Protein AF-A0A4P9XQC1-F1 (afdb_monomer_lite)

Radius of gyration: 17.75 Å; chains: 1; bounding box: 39×32×49 Å

Organism: NCBI:txid78915

pLDDT: mean 90.8, std 7.48, range [63.12, 98.56]

Secondary structure (DSSP, 8-state):
--SS-TT-EEEEEEES-GGGS-GGGHHHHHHHHHHHEEEEEEEEEEEE--PPTT--HHHHHHHHHHHHHHHHHHT-EEEEEEEEEEE-SGGGHHHHHHHHHHHHHHHHHTHHHHTTTSS-HHHHHHHHHHHHHHHHHTT-EEEEEEEEEE--

Structure (mmCIF, N/CA/C/O backbone):
data_AF-A0A4P9XQC1-F1
#
_entry.id   AF-A0A4P9XQC1-F1
#
loop_
_atom_site.group_PDB
_atom_site.id
_atom_site.type_symbol
_atom_site.label_atom_id
_atom_site.label_alt_id
_atom_site.label_comp_id
_atom_site.label_asym_id
_atom_site.label_entity_id
_atom_site.label_seq_id
_atom_site.pdbx_PDB_ins_code
_atom_site.Cartn_x
_atom_site.Cartn_y
_atom_site.Cartn_z
_atom_site.occupancy
_atom_site.B_iso_or_equiv
_atom_site.auth_seq_id
_atom_site.auth_comp_id
_atom_site.auth_asym_id
_atom_site.auth_atom_id
_atom_site.pdbx_PDB_model_num
ATOM 1 N N . GLU A 1 1 ? -16.410 -8.614 3.818 1.00 83.50 1 GLU A N 1
ATOM 2 C CA . GLU A 1 1 ? -16.066 -8.134 5.170 1.00 83.50 1 GLU A CA 1
ATOM 3 C C . GLU A 1 1 ? -15.212 -9.181 5.880 1.00 83.50 1 GLU A C 1
ATOM 5 O O . GLU A 1 1 ? -15.236 -10.343 5.481 1.00 83.50 1 GLU A O 1
ATOM 10 N N . LEU A 1 2 ? -14.422 -8.766 6.866 1.00 90.19 2 LEU A N 1
ATOM 11 C CA . LEU A 1 2 ? -13.546 -9.577 7.693 1.00 90.19 2 LEU A CA 1
ATOM 12 C C . LEU A 1 2 ? -14.399 -10.351 8.710 1.00 90.19 2 LEU A C 1
ATOM 14 O O . LEU A 1 2 ? -15.223 -9.738 9.397 1.00 90.19 2 LEU A O 1
ATOM 18 N N . PRO A 1 3 ? -14.197 -11.671 8.860 1.00 95.62 3 PRO A N 1
ATOM 19 C CA . PRO A 1 3 ? -15.052 -12.534 9.674 1.00 95.62 3 PRO A CA 1
ATOM 20 C C . PRO A 1 3 ? -14.709 -12.455 11.174 1.00 95.62 3 PRO A C 1
ATOM 22 O O . PRO A 1 3 ? -14.544 -13.473 11.840 1.00 95.62 3 PRO A O 1
ATOM 25 N N . TYR A 1 4 ? -14.573 -11.241 11.710 1.00 97.12 4 TYR A N 1
ATOM 26 C CA . TYR A 1 4 ? -14.225 -10.985 13.109 1.00 97.12 4 TYR A CA 1
ATOM 27 C C . TYR A 1 4 ? -15.249 -10.070 13.774 1.00 97.12 4 TYR A C 1
ATOM 29 O O . TYR A 1 4 ? -15.888 -9.253 13.106 1.00 97.12 4 TYR A O 1
ATOM 37 N N . LEU A 1 5 ? -15.389 -10.186 15.094 1.00 97.12 5 LEU A N 1
ATOM 38 C CA . LEU A 1 5 ? -16.268 -9.325 15.882 1.00 97.12 5 LEU A CA 1
ATOM 39 C C . LEU A 1 5 ? -15.703 -7.901 15.979 1.00 97.12 5 LEU A C 1
ATOM 41 O O . LEU A 1 5 ? -14.514 -7.649 15.767 1.00 97.12 5 LEU A O 1
ATOM 45 N N . ASN A 1 6 ? -16.566 -6.956 16.336 1.00 98.12 6 ASN A N 1
ATOM 46 C CA . ASN A 1 6 ? -16.156 -5.575 16.565 1.00 98.12 6 ASN A CA 1
ATOM 47 C C . ASN A 1 6 ? -15.190 -5.505 17.754 1.00 98.12 6 ASN A C 1
ATOM 49 O O . ASN A 1 6 ? -15.406 -6.179 18.758 1.00 98.12 6 ASN A O 1
ATOM 53 N N . GLY A 1 7 ? -14.150 -4.678 17.659 1.00 98.00 7 GLY A N 1
ATOM 54 C CA . GLY A 1 7 ? -13.233 -4.464 18.782 1.00 98.00 7 GLY A CA 1
ATOM 55 C C . GLY A 1 7 ? -12.392 -5.673 19.200 1.00 98.00 7 GLY A C 1
ATOM 56 O O . GLY A 1 7 ? -11.956 -5.726 20.344 1.00 98.00 7 GLY A O 1
ATOM 57 N N . SER A 1 8 ? -12.182 -6.641 18.305 1.00 98.25 8 SER A N 1
ATOM 58 C CA . SER A 1 8 ? -11.444 -7.877 18.603 1.00 98.25 8 SER A CA 1
ATOM 59 C C . SER A 1 8 ? -9.924 -7.720 18.576 1.00 98.25 8 SER A C 1
ATOM 61 O O . SER A 1 8 ? -9.226 -8.595 19.080 1.00 98.25 8 SER A O 1
ATOM 63 N N . PHE A 1 9 ? -9.403 -6.651 17.967 1.00 98.56 9 PHE A N 1
ATOM 64 C CA . PHE A 1 9 ? -7.964 -6.467 17.782 1.00 98.56 9 PHE A CA 1
ATOM 65 C C . PHE A 1 9 ? -7.463 -5.153 18.366 1.00 98.56 9 PHE A C 1
ATOM 67 O O . PHE A 1 9 ? -8.084 -4.100 18.217 1.00 98.56 9 PHE A O 1
ATOM 74 N N . ASP A 1 10 ? -6.276 -5.221 18.957 1.00 98.50 10 ASP A N 1
ATOM 75 C CA . ASP A 1 10 ? -5.530 -4.057 19.437 1.00 98.50 10 ASP A CA 1
ATOM 76 C C . ASP A 1 10 ? -4.705 -3.416 18.316 1.00 98.50 10 ASP A C 1
ATOM 78 O O . ASP A 1 10 ? -4.441 -2.215 18.338 1.00 98.50 10 ASP A O 1
ATOM 82 N N . PHE A 1 11 ? -4.323 -4.222 17.324 1.00 98.50 11 PHE A N 1
ATOM 83 C CA . PHE A 1 11 ? -3.515 -3.824 16.183 1.00 98.50 11 PHE A CA 1
ATOM 84 C C . PHE A 1 11 ? -3.924 -4.603 14.931 1.00 98.50 11 PHE A C 1
ATOM 86 O O . PHE A 1 11 ? -4.130 -5.817 14.992 1.00 98.50 11 PHE A O 1
ATOM 93 N N . VAL A 1 12 ? -4.014 -3.914 13.794 1.00 98.31 12 VAL A N 1
ATOM 94 C CA . VAL A 1 12 ? -4.211 -4.526 12.475 1.00 98.31 12 VAL A CA 1
ATOM 95 C C . VAL A 1 12 ? -3.136 -4.014 11.527 1.00 98.31 12 VAL A C 1
ATOM 97 O O . VAL A 1 12 ? -3.045 -2.816 11.276 1.00 98.31 12 VAL A O 1
ATOM 100 N N . HIS A 1 13 ? -2.370 -4.944 10.960 1.00 97.81 13 HIS A N 1
ATOM 101 C CA . HIS A 1 13 ? -1.403 -4.675 9.903 1.00 97.81 13 HIS A CA 1
ATOM 102 C C . HIS A 1 13 ? -1.937 -5.195 8.565 1.00 97.81 13 HIS A C 1
ATOM 104 O O . HIS A 1 13 ? -2.221 -6.389 8.427 1.00 97.81 13 HIS A O 1
ATOM 110 N N . GLN A 1 14 ? -2.059 -4.315 7.574 1.00 95.12 14 GLN A N 1
ATOM 111 C CA . GLN A 1 14 ? -2.373 -4.678 6.193 1.00 95.12 14 GLN A CA 1
ATOM 112 C C . GLN A 1 14 ? -1.200 -4.307 5.290 1.00 95.12 14 GLN A C 1
ATOM 114 O O . GLN A 1 14 ? -0.728 -3.176 5.318 1.00 95.12 14 GLN A O 1
ATOM 119 N N . ARG A 1 15 ? -0.761 -5.235 4.437 1.00 93.94 15 ARG A N 1
ATOM 120 C CA . ARG A 1 15 ? 0.404 -5.011 3.579 1.00 93.94 15 ARG A CA 1
ATOM 121 C C . ARG A 1 15 ? 0.221 -5.553 2.170 1.00 93.94 15 ARG A C 1
ATOM 123 O O . ARG A 1 15 ? -0.117 -6.725 2.013 1.00 93.94 15 ARG A O 1
ATOM 130 N N . MET A 1 16 ? 0.534 -4.714 1.182 1.00 90.38 16 MET A N 1
ATOM 131 C CA . MET A 1 16 ? 0.661 -5.047 -0.243 1.00 90.38 16 MET A CA 1
ATOM 132 C C . MET A 1 16 ? -0.538 -5.826 -0.796 1.00 90.38 16 MET A C 1
ATOM 134 O O . MET A 1 16 ? -0.376 -6.872 -1.434 1.00 90.38 16 MET A O 1
ATOM 138 N N . ILE A 1 17 ? -1.754 -5.354 -0.510 1.00 88.81 17 ILE A N 1
ATOM 139 C CA . ILE A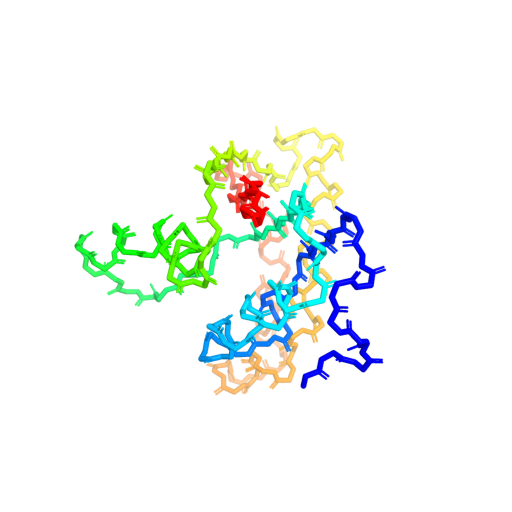 1 17 ? -2.983 -6.001 -0.993 1.00 88.81 17 ILE A CA 1
ATOM 140 C C . ILE A 1 17 ? -3.602 -5.254 -2.176 1.00 88.81 17 ILE A C 1
ATOM 142 O O . ILE A 1 17 ? -4.487 -5.808 -2.827 1.00 88.81 17 ILE A O 1
ATOM 146 N N . GLY A 1 18 ? -3.133 -4.042 -2.486 1.00 84.19 18 GLY A N 1
ATOM 147 C CA . GLY A 1 18 ? -3.660 -3.193 -3.555 1.00 84.19 18 GLY A CA 1
ATOM 148 C C . GLY A 1 18 ? -3.786 -3.883 -4.903 1.00 84.19 18 GLY A C 1
ATOM 149 O O . GLY A 1 18 ? -4.824 -3.797 -5.546 1.00 84.19 18 GLY A O 1
ATOM 150 N N . HIS A 1 19 ? -2.787 -4.681 -5.267 1.00 79.31 19 HIS A N 1
ATOM 151 C CA . HIS A 1 19 ? -2.763 -5.447 -6.520 1.00 79.31 19 HIS A CA 1
ATOM 152 C C . HIS A 1 19 ? -3.789 -6.586 -6.585 1.00 79.31 19 HIS A C 1
ATOM 154 O O . HIS A 1 19 ? -3.998 -7.183 -7.638 1.00 79.31 19 HIS A O 1
ATOM 160 N N . ARG A 1 20 ? -4.417 -6.931 -5.456 1.00 81.81 20 ARG A N 1
ATOM 161 C CA . ARG A 1 20 ? -5.373 -8.043 -5.328 1.00 81.81 20 ARG A CA 1
ATOM 162 C C . ARG A 1 20 ? -6.811 -7.590 -5.134 1.00 81.81 20 ARG A C 1
ATOM 164 O O . ARG A 1 20 ? -7.704 -8.436 -5.150 1.00 81.81 20 ARG A O 1
ATOM 171 N N . ILE A 1 21 ? -7.048 -6.299 -4.903 1.00 85.56 21 ILE A N 1
ATOM 172 C CA . ILE A 1 21 ? -8.388 -5.774 -4.650 1.00 85.56 21 ILE A CA 1
ATOM 173 C C . ILE A 1 21 ? -8.651 -4.512 -5.481 1.00 85.56 21 ILE A C 1
ATOM 175 O O . ILE A 1 21 ? -7.769 -3.668 -5.601 1.00 85.56 21 ILE A O 1
ATOM 179 N N . PRO A 1 22 ? -9.864 -4.328 -6.031 1.00 85.06 22 PRO A N 1
ATOM 180 C CA . PRO A 1 22 ? -10.186 -3.121 -6.788 1.00 85.06 22 PRO A CA 1
ATOM 181 C C . PRO A 1 22 ? -10.087 -1.841 -5.949 1.00 85.06 22 PRO A C 1
ATOM 183 O O . PRO A 1 22 ? -10.446 -1.833 -4.770 1.00 85.06 22 PRO A O 1
ATOM 186 N N . LEU A 1 23 ? -9.734 -0.716 -6.582 1.00 83.12 23 LEU A N 1
ATOM 187 C CA . LEU A 1 23 ? -9.692 0.594 -5.918 1.00 83.12 23 LEU A CA 1
ATOM 188 C C . LEU A 1 23 ? -11.009 0.924 -5.184 1.00 83.12 23 LEU A C 1
ATOM 190 O O . LEU A 1 23 ? -11.014 1.392 -4.047 1.00 83.12 23 LEU A O 1
ATOM 194 N N . ALA A 1 24 ? -12.140 0.578 -5.805 1.00 87.69 24 ALA A N 1
ATOM 195 C CA . ALA A 1 24 ? -13.482 0.836 -5.289 1.00 87.69 24 ALA A CA 1
ATOM 196 C C . ALA A 1 24 ? -13.802 0.143 -3.948 1.00 87.69 24 ALA A C 1
ATOM 198 O O . ALA A 1 24 ? -14.715 0.582 -3.249 1.00 87.69 24 ALA A O 1
ATOM 199 N N . VAL A 1 25 ? -13.080 -0.920 -3.560 1.00 91.12 25 VAL A N 1
ATOM 200 C CA . VAL A 1 25 ? -13.357 -1.629 -2.295 1.00 91.12 25 VAL A CA 1
ATOM 201 C C . VAL A 1 25 ? -12.575 -1.076 -1.102 1.00 91.12 25 VAL A C 1
ATOM 203 O O . VAL A 1 25 ? -12.884 -1.429 0.038 1.00 91.12 25 VAL A O 1
ATOM 206 N N . TRP A 1 26 ? -11.598 -0.191 -1.324 1.00 91.31 26 TRP A N 1
ATOM 207 C CA . TRP A 1 26 ? -10.773 0.381 -0.256 1.00 91.31 26 TRP A CA 1
ATOM 208 C C . TRP A 1 26 ? -11.564 1.129 0.828 1.00 91.31 26 TRP A C 1
ATOM 210 O O . TRP A 1 26 ? -11.303 0.868 2.004 1.00 91.31 26 TRP A O 1
ATOM 220 N N . PRO A 1 27 ? -12.577 1.966 0.517 1.00 93.31 27 PRO A N 1
ATOM 221 C CA . PRO A 1 27 ? -13.391 2.601 1.557 1.00 93.31 27 PRO A CA 1
ATOM 222 C C . PRO A 1 27 ? -14.077 1.579 2.476 1.00 93.31 27 PRO A C 1
ATOM 224 O O . PRO A 1 27 ? -14.116 1.748 3.694 1.00 93.31 27 PRO A O 1
ATOM 227 N N . GLY A 1 28 ? -14.595 0.489 1.897 1.00 94.88 28 GLY A N 1
ATOM 228 C CA . GLY A 1 28 ? -15.182 -0.616 2.654 1.00 94.88 28 GLY A CA 1
ATOM 229 C C . GLY A 1 28 ? -14.140 -1.353 3.493 1.00 94.88 28 GLY A C 1
ATOM 230 O O . GLY A 1 28 ? -14.375 -1.600 4.672 1.00 94.88 28 GLY A O 1
ATOM 231 N N . ARG A 1 29 ? -12.964 -1.633 2.918 1.00 94.06 29 ARG A N 1
ATOM 232 C CA . ARG A 1 29 ? -11.844 -2.291 3.605 1.00 94.06 29 ARG A CA 1
ATOM 233 C C . ARG A 1 29 ? -11.389 -1.514 4.839 1.00 94.06 29 ARG A C 1
ATOM 235 O O . ARG A 1 29 ? -11.262 -2.106 5.906 1.00 94.06 29 ARG A O 1
ATOM 242 N N . VAL A 1 30 ? -11.165 -0.207 4.708 1.00 95.94 30 VAL A N 1
ATOM 243 C CA . VAL A 1 30 ? -10.699 0.635 5.821 1.00 95.94 30 VAL A CA 1
ATOM 244 C C . VAL A 1 30 ? -11.759 0.714 6.925 1.00 95.94 30 VAL A C 1
ATOM 246 O O . VAL A 1 30 ? -11.424 0.586 8.102 1.00 95.94 30 VAL A O 1
ATOM 249 N N . ARG A 1 31 ? -13.047 0.830 6.566 1.00 97.31 31 ARG A N 1
ATOM 250 C CA . ARG A 1 31 ? -14.160 0.803 7.534 1.00 97.31 31 ARG A CA 1
ATOM 251 C C . ARG A 1 31 ? -14.241 -0.520 8.293 1.00 97.31 31 ARG A C 1
ATOM 253 O O . ARG A 1 31 ? -14.510 -0.542 9.490 1.00 97.31 31 ARG A O 1
ATOM 260 N N . ASP A 1 32 ? -14.009 -1.621 7.601 1.00 97.19 32 ASP A N 1
ATOM 261 C CA . ASP A 1 32 ? -14.046 -2.956 8.182 1.00 97.19 32 ASP A CA 1
ATOM 262 C C . ASP A 1 32 ? -12.861 -3.198 9.134 1.00 97.19 32 ASP A C 1
ATOM 264 O O . ASP A 1 32 ? -13.042 -3.748 10.219 1.00 97.19 32 ASP A O 1
ATOM 268 N N . ILE A 1 33 ? -11.671 -2.676 8.806 1.00 97.81 33 ILE A N 1
ATOM 269 C CA . ILE A 1 33 ? -10.526 -2.646 9.734 1.00 97.81 33 ILE A CA 1
ATOM 270 C C . ILE A 1 33 ? -10.840 -1.780 10.964 1.00 97.81 33 ILE A C 1
ATOM 272 O O . ILE A 1 33 ? -10.625 -2.210 12.099 1.00 97.81 33 ILE A O 1
ATOM 276 N N . TYR A 1 34 ? -11.410 -0.587 10.766 1.00 98.44 34 TYR A N 1
ATOM 277 C CA . TYR A 1 34 ? -11.842 0.280 11.867 1.00 98.44 34 TYR A CA 1
ATOM 278 C C . TYR A 1 34 ? -12.838 -0.426 12.798 1.00 98.44 34 TYR A C 1
ATOM 280 O O . TYR A 1 34 ? -12.768 -0.302 14.022 1.00 98.44 34 TYR A O 1
ATOM 288 N N . ARG A 1 35 ? -13.774 -1.194 12.235 1.00 98.25 35 ARG A N 1
ATOM 289 C CA . ARG A 1 35 ? -14.775 -1.953 12.992 1.00 98.25 35 ARG A CA 1
ATOM 290 C C . ARG A 1 35 ? -14.133 -3.007 13.899 1.00 98.25 35 ARG A C 1
ATOM 292 O O . ARG A 1 35 ? -14.509 -3.096 15.070 1.00 98.25 35 ARG A O 1
ATOM 299 N N . VAL A 1 36 ? -13.184 -3.787 13.382 1.00 98.44 36 VAL A N 1
ATOM 300 C CA . VAL A 1 36 ? -12.562 -4.891 14.136 1.00 98.44 36 VAL A CA 1
ATOM 301 C C . VAL A 1 36 ? -11.513 -4.419 15.148 1.00 98.44 36 VAL A C 1
ATOM 303 O O . VAL A 1 36 ? -11.227 -5.151 16.091 1.00 98.44 36 VAL A O 1
ATOM 306 N N . LEU A 1 37 ? -10.983 -3.200 15.013 1.00 98.50 37 LEU A N 1
ATOM 307 C CA . LEU A 1 37 ? -10.117 -2.590 16.026 1.00 98.50 37 LEU A CA 1
ATOM 308 C C . LEU A 1 37 ? -10.903 -2.168 17.271 1.00 98.50 37 LEU A C 1
ATOM 310 O O . LEU A 1 37 ? -12.022 -1.655 17.168 1.00 98.50 37 LEU A O 1
ATOM 314 N N . ARG A 1 38 ? -10.330 -2.350 18.464 1.00 98.31 38 ARG A N 1
ATOM 315 C CA . ARG A 1 38 ? -10.883 -1.788 19.709 1.00 98.31 38 ARG A CA 1
ATOM 316 C C . ARG A 1 38 ? -10.673 -0.272 19.783 1.00 98.31 38 ARG A C 1
ATOM 318 O O . ARG A 1 38 ? -9.888 0.290 19.023 1.00 98.31 38 ARG A O 1
ATOM 325 N N . HIS A 1 39 ? -11.347 0.388 20.723 1.00 97.88 39 HIS A N 1
ATOM 326 C CA . HIS A 1 39 ? -11.012 1.769 21.089 1.00 97.88 39 HIS A CA 1
ATOM 327 C C . HIS A 1 39 ? -9.544 1.868 21.523 1.00 97.88 39 HIS A C 1
ATOM 329 O O . HIS A 1 39 ? -9.045 1.006 22.252 1.00 97.88 39 HIS A O 1
ATOM 335 N N . GLY A 1 40 ? -8.837 2.879 21.023 1.00 98.06 40 GLY A N 1
ATOM 336 C CA . GLY A 1 40 ? -7.391 3.025 21.188 1.00 98.06 40 GLY A CA 1
ATOM 337 C C . GLY A 1 40 ? -6.540 2.062 20.349 1.00 98.06 40 GLY A C 1
ATOM 338 O O . GLY A 1 40 ? -5.317 2.096 20.469 1.00 98.06 40 GLY A O 1
ATOM 339 N N . GLY A 1 41 ? -7.147 1.203 19.522 1.00 98.38 41 GLY A N 1
ATOM 340 C CA . GLY A 1 41 ? -6.433 0.276 18.645 1.00 98.38 41 GLY A CA 1
ATOM 341 C C . GLY A 1 41 ? -5.716 0.979 17.490 1.00 98.38 41 GLY A C 1
ATOM 342 O O . GLY A 1 41 ? -6.103 2.074 17.072 1.00 98.38 41 GLY A O 1
ATOM 343 N N . LEU A 1 42 ? -4.675 0.338 16.963 1.00 98.50 42 LEU A N 1
ATOM 344 C CA . LEU A 1 42 ? -3.806 0.892 15.925 1.00 98.50 42 LEU A CA 1
ATOM 345 C C . LEU A 1 42 ? -3.984 0.169 14.588 1.00 98.50 42 LEU A C 1
ATOM 347 O O . LEU A 1 42 ? -4.142 -1.050 14.537 1.00 98.50 42 LEU A O 1
ATOM 351 N N . ILE A 1 43 ? -3.912 0.923 13.499 1.00 98.38 43 ILE A N 1
ATOM 352 C CA . ILE A 1 43 ? -3.775 0.376 12.151 1.00 98.38 43 ILE A CA 1
ATOM 353 C C . ILE A 1 43 ? -2.393 0.722 11.612 1.00 98.38 43 ILE A C 1
ATOM 355 O O . ILE A 1 43 ? -1.931 1.847 11.792 1.00 98.38 43 ILE A O 1
ATOM 359 N N . GLU A 1 44 ? -1.774 -0.227 10.917 1.00 97.88 44 GLU A N 1
ATOM 360 C CA . GLU A 1 44 ? -0.676 0.038 9.995 1.00 97.88 44 GLU A CA 1
ATOM 361 C C . GLU A 1 44 ? -1.042 -0.481 8.599 1.00 97.88 44 GLU A C 1
ATOM 363 O O . GLU A 1 44 ? -1.482 -1.625 8.443 1.00 97.88 44 GLU A O 1
ATOM 368 N N . VAL A 1 45 ? -0.879 0.362 7.579 1.00 95.88 45 VAL A N 1
ATOM 369 C CA . VAL A 1 45 ? -1.078 -0.007 6.172 1.00 95.88 45 VAL A CA 1
ATOM 370 C C . VAL A 1 45 ? 0.206 0.258 5.407 1.00 95.88 45 VAL A C 1
ATOM 372 O O . VAL A 1 45 ? 0.703 1.378 5.414 1.00 95.88 45 VAL A O 1
ATOM 375 N N . VAL A 1 46 ? 0.727 -0.756 4.724 1.00 95.06 46 VAL A N 1
ATOM 376 C CA . VAL A 1 46 ? 1.901 -0.626 3.856 1.00 95.06 46 VAL A CA 1
ATOM 377 C C . VAL A 1 46 ? 1.499 -0.958 2.432 1.00 95.06 46 VAL A C 1
ATOM 379 O O . VAL A 1 46 ? 1.122 -2.096 2.149 1.00 95.06 46 VAL A O 1
ATOM 382 N N . GLU A 1 47 ? 1.583 0.011 1.532 1.00 91.50 47 GLU A N 1
ATOM 383 C CA . GLU A 1 47 ? 1.103 -0.154 0.162 1.00 91.50 47 GLU A CA 1
ATOM 384 C C . GLU A 1 47 ? 2.033 0.530 -0.838 1.00 91.50 47 GLU A C 1
ATOM 386 O O . GLU A 1 47 ? 2.681 1.531 -0.524 1.00 91.50 47 GLU A O 1
ATOM 391 N N . GLN A 1 48 ? 2.120 -0.037 -2.040 1.00 86.31 48 GLN A N 1
ATOM 392 C CA . GLN A 1 48 ? 2.723 0.664 -3.173 1.00 86.31 48 GLN A CA 1
ATOM 393 C C . GLN A 1 48 ? 1.790 1.779 -3.628 1.00 86.31 48 GLN A C 1
ATOM 395 O O . GLN A 1 48 ? 0.594 1.760 -3.342 1.00 86.31 48 GLN A O 1
ATOM 400 N N . GLU A 1 49 ? 2.322 2.758 -4.342 1.00 74.38 49 GLU A N 1
ATOM 401 C CA . GLU A 1 49 ? 1.478 3.806 -4.893 1.00 74.38 49 GLU A CA 1
ATOM 402 C C . GLU A 1 49 ? 0.458 3.213 -5.891 1.00 74.38 49 GLU A C 1
ATOM 404 O O . GLU A 1 49 ? 0.819 2.641 -6.920 1.00 74.38 49 GLU A O 1
ATOM 409 N N . ILE A 1 50 ? -0.838 3.295 -5.563 1.00 63.12 50 ILE A N 1
ATOM 410 C CA . ILE A 1 50 ? -1.938 2.837 -6.425 1.00 63.12 50 ILE A CA 1
ATOM 411 C C . ILE A 1 50 ? -2.505 4.073 -7.119 1.00 63.12 50 ILE A C 1
ATOM 413 O O . ILE A 1 50 ? -3.343 4.781 -6.560 1.00 63.12 50 ILE A O 1
ATOM 417 N N . MET A 1 51 ? -2.019 4.349 -8.327 1.00 66.81 51 MET A N 1
ATOM 418 C CA . MET A 1 51 ? -2.326 5.586 -9.046 1.00 66.81 51 MET A CA 1
ATOM 419 C C . MET A 1 51 ? -3.358 5.380 -10.149 1.00 66.81 51 MET A C 1
ATOM 421 O O . MET A 1 51 ? -3.318 4.403 -10.897 1.00 66.81 51 MET A O 1
ATOM 425 N N . LEU A 1 52 ? -4.229 6.373 -10.324 1.00 65.31 52 LEU A N 1
ATOM 426 C CA . LEU A 1 52 ? -4.900 6.581 -11.605 1.00 65.31 52 LEU A CA 1
ATOM 427 C C . LEU A 1 52 ? -3.851 6.986 -12.656 1.00 65.31 52 LEU A C 1
ATOM 429 O O . LEU A 1 52 ? -3.132 7.967 -12.458 1.00 65.31 52 LEU A O 1
ATOM 433 N N . GLY A 1 53 ? -3.767 6.244 -13.763 1.00 64.62 53 GLY A N 1
ATOM 434 C CA . GLY A 1 53 ? -2.897 6.579 -14.897 1.00 64.62 53 GLY A CA 1
ATOM 435 C C . GLY A 1 53 ? -3.372 7.829 -15.648 1.00 64.62 53 GLY A C 1
ATOM 436 O O . GLY A 1 53 ? -4.562 8.142 -15.645 1.00 64.62 53 GLY A O 1
ATOM 437 N N . ASN A 1 54 ? -2.448 8.546 -16.302 1.00 66.19 54 ASN A N 1
ATOM 438 C CA . ASN A 1 54 ? -2.715 9.797 -17.038 1.00 66.19 54 ASN A CA 1
ATOM 439 C C . ASN A 1 54 ? -3.404 10.894 -16.196 1.00 66.19 54 ASN A C 1
ATOM 441 O O . ASN A 1 54 ? -4.199 11.688 -16.701 1.00 66.19 54 ASN A O 1
ATOM 445 N N . ALA A 1 55 ? -3.113 10.930 -14.894 1.00 74.56 55 ALA A N 1
ATOM 446 C CA . ALA A 1 55 ? -3.657 11.909 -13.966 1.00 74.56 55 ALA A CA 1
ATOM 447 C C . ALA A 1 55 ? -3.130 13.328 -14.258 1.00 74.56 55 ALA A C 1
ATOM 449 O O . ALA A 1 55 ? -1.927 13.559 -14.357 1.00 74.56 55 ALA A O 1
ATOM 450 N N . GLY A 1 56 ? -4.041 14.304 -14.356 1.00 81.75 56 GLY A N 1
ATOM 451 C CA . GLY A 1 56 ? -3.673 15.721 -14.310 1.00 81.75 56 GLY A CA 1
ATOM 452 C C . GLY A 1 56 ? -3.194 16.129 -12.906 1.00 81.75 56 GLY A C 1
ATOM 453 O O . GLY A 1 56 ? -3.447 15.400 -11.947 1.00 81.75 56 GLY A O 1
ATOM 454 N N . PRO A 1 57 ? -2.583 17.315 -12.731 1.00 84.38 57 PRO A N 1
ATOM 455 C CA . PRO A 1 57 ? -1.905 17.701 -11.485 1.00 84.38 57 PRO A CA 1
ATOM 456 C C . PRO A 1 57 ? -2.745 17.532 -10.208 1.00 84.38 57 PRO A C 1
ATOM 458 O O . PRO A 1 57 ? -2.257 17.029 -9.203 1.00 84.38 57 PRO A O 1
ATOM 461 N N . ARG A 1 58 ? -4.038 17.880 -10.266 1.00 82.56 58 ARG A N 1
ATOM 462 C CA . ARG A 1 58 ? -4.973 17.728 -9.135 1.00 82.56 58 ARG A CA 1
ATOM 463 C C . ARG A 1 58 ? -5.310 16.269 -8.826 1.00 82.56 58 ARG A C 1
ATOM 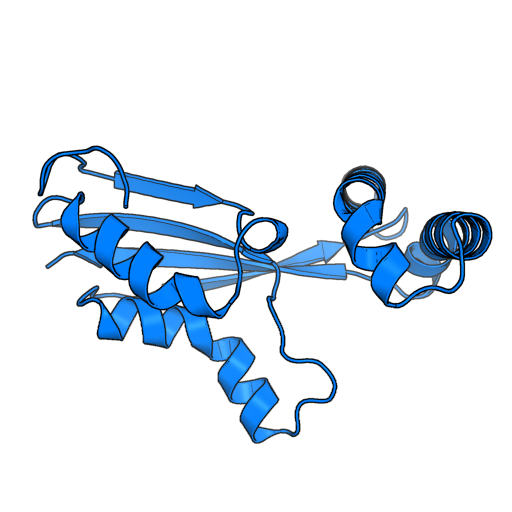465 O O . ARG A 1 58 ? -5.525 15.918 -7.673 1.00 82.56 58 ARG A O 1
ATOM 472 N N . THR A 1 59 ? -5.380 15.425 -9.850 1.00 79.50 59 THR A N 1
ATOM 473 C CA . THR A 1 59 ? -5.632 13.990 -9.682 1.00 79.50 59 THR A CA 1
ATOM 474 C C . THR A 1 59 ? -4.388 13.292 -9.136 1.00 79.50 59 THR A C 1
ATOM 476 O O . THR A 1 59 ? -4.513 12.400 -8.308 1.00 79.50 59 THR A O 1
ATOM 479 N N . THR A 1 60 ? -3.191 13.734 -9.529 1.00 78.50 60 THR A N 1
ATOM 480 C CA . THR A 1 60 ? -1.928 13.251 -8.953 1.00 78.50 60 THR A CA 1
ATOM 481 C C . THR A 1 60 ? -1.838 13.584 -7.467 1.00 78.50 60 THR A C 1
ATOM 483 O O . THR A 1 60 ? -1.553 12.702 -6.662 1.00 78.50 60 THR A O 1
ATOM 486 N N . GLU A 1 61 ? -2.165 14.823 -7.093 1.00 79.12 61 GLU A N 1
ATOM 487 C CA . GLU A 1 61 ? -2.258 15.238 -5.689 1.00 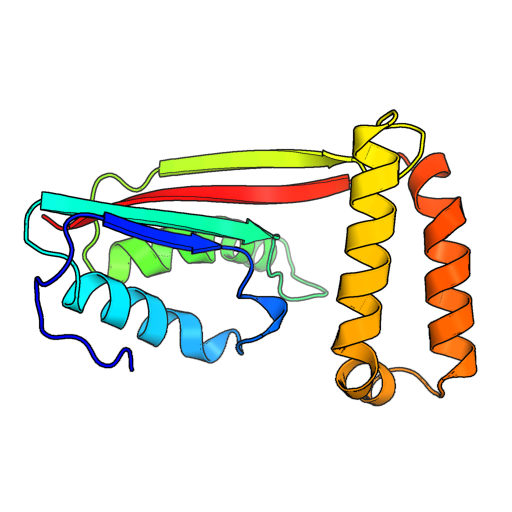79.12 61 GLU A CA 1
ATOM 488 C C . GLU A 1 61 ? -3.295 14.394 -4.926 1.00 79.12 61 GLU A C 1
ATOM 490 O O . GLU A 1 61 ? -3.026 13.904 -3.830 1.00 79.12 61 GLU A O 1
ATOM 495 N N . LEU A 1 62 ? -4.462 14.137 -5.529 1.00 76.62 62 LEU A N 1
ATOM 496 C CA . LEU A 1 62 ? -5.470 13.264 -4.929 1.00 76.62 62 LEU A CA 1
ATOM 497 C C . LEU A 1 62 ? -4.943 11.845 -4.703 1.00 76.62 62 LEU A C 1
ATOM 499 O O . LEU A 1 62 ? -5.148 11.299 -3.619 1.00 76.62 62 LEU A O 1
ATOM 503 N N . ASN A 1 63 ? -4.277 11.245 -5.692 1.00 77.12 63 ASN A N 1
ATOM 504 C CA . ASN A 1 63 ? -3.783 9.883 -5.550 1.00 77.12 63 ASN A CA 1
ATOM 505 C C . ASN A 1 63 ? -2.774 9.775 -4.392 1.00 77.12 63 ASN A C 1
ATOM 507 O O . ASN A 1 63 ? -2.863 8.847 -3.588 1.00 77.12 63 ASN A O 1
ATOM 511 N N . GLN A 1 64 ? -1.890 10.769 -4.251 1.00 75.75 64 GLN A N 1
ATOM 512 C CA . GLN A 1 64 ? -0.916 10.822 -3.161 1.00 75.75 64 GLN A CA 1
ATOM 513 C C . GLN A 1 64 ? -1.589 10.867 -1.789 1.00 75.75 64 GLN A C 1
ATOM 515 O O . GLN A 1 64 ? -1.019 10.367 -0.827 1.00 75.75 64 GLN A O 1
ATOM 520 N N . HIS A 1 65 ? -2.785 11.447 -1.674 1.00 81.31 65 HIS A N 1
ATOM 521 C CA . HIS A 1 65 ? -3.495 11.639 -0.405 1.00 81.31 65 HIS A CA 1
ATOM 522 C C . HIS A 1 65 ? -4.707 10.722 -0.212 1.00 81.31 65 HIS A C 1
ATOM 524 O O . HIS A 1 65 ? -5.458 10.872 0.756 1.00 81.31 65 HIS A O 1
ATOM 530 N N . MET A 1 66 ? -4.927 9.768 -1.117 1.00 86.06 66 MET A N 1
ATOM 531 C CA . MET A 1 66 ? -6.149 8.968 -1.124 1.00 86.06 66 MET A CA 1
ATOM 532 C C . MET A 1 66 ? -6.312 8.154 0.167 1.00 86.06 66 MET A C 1
ATOM 534 O O . MET A 1 66 ? -7.368 8.207 0.797 1.00 86.06 66 MET A O 1
ATOM 538 N N . LEU A 1 67 ? -5.283 7.410 0.589 1.00 88.75 67 LEU A N 1
ATOM 539 C CA . LEU A 1 67 ? -5.369 6.598 1.809 1.00 88.75 67 LEU A CA 1
ATOM 540 C C . LEU A 1 67 ? -5.461 7.453 3.076 1.00 88.75 67 LEU A C 1
ATOM 542 O O . LEU A 1 67 ? -6.204 7.082 3.984 1.00 88.75 67 LEU A O 1
ATOM 546 N N . ASP A 1 68 ? -4.807 8.617 3.114 1.00 91.00 68 ASP A N 1
ATOM 547 C CA . ASP A 1 68 ? -4.940 9.573 4.220 1.00 91.00 68 ASP A CA 1
ATOM 548 C C . ASP A 1 68 ? -6.409 9.987 4.415 1.00 91.00 68 ASP A C 1
ATOM 550 O O . ASP A 1 68 ? -6.946 9.982 5.531 1.00 91.00 68 ASP A O 1
ATOM 554 N N . GLN A 1 69 ? -7.091 10.285 3.304 1.00 90.31 69 GLN A N 1
ATOM 555 C CA . GLN A 1 69 ? -8.508 10.635 3.307 1.00 90.31 69 GLN A CA 1
ATOM 556 C C . GLN A 1 69 ? -9.389 9.448 3.696 1.00 90.31 69 GLN A C 1
ATOM 558 O O . GLN A 1 69 ? -10.294 9.614 4.512 1.00 90.31 69 GLN A O 1
ATOM 563 N N . LEU A 1 70 ? -9.132 8.246 3.170 1.00 93.62 70 LEU A N 1
ATOM 564 C CA . LEU A 1 70 ? -9.927 7.060 3.505 1.00 93.62 70 LEU A CA 1
ATOM 565 C C . LEU A 1 70 ? -9.817 6.678 4.986 1.00 93.62 70 LEU A C 1
ATOM 567 O O . LEU A 1 70 ? -10.832 6.341 5.599 1.00 93.62 70 LEU A O 1
ATOM 571 N N . LEU A 1 71 ? -8.619 6.765 5.572 1.00 95.88 71 LEU A N 1
ATOM 572 C CA . LEU A 1 71 ? -8.404 6.553 7.006 1.00 95.88 71 LEU A CA 1
ATOM 573 C C . LEU A 1 71 ? -9.188 7.581 7.829 1.00 95.88 71 LEU A C 1
ATOM 575 O O . LEU A 1 71 ? -9.938 7.210 8.736 1.00 95.88 71 LEU A O 1
ATOM 579 N N . SER A 1 72 ? -9.091 8.858 7.460 1.00 96.12 72 SER A N 1
ATOM 580 C CA . SER A 1 72 ? -9.796 9.945 8.146 1.00 96.12 72 SER A CA 1
ATOM 581 C C . SER A 1 72 ? -11.321 9.796 8.058 1.00 96.12 72 SER A C 1
ATOM 583 O O . SER A 1 72 ? -12.018 9.907 9.067 1.00 96.12 72 SER A O 1
ATOM 585 N N . LEU A 1 73 ? -11.851 9.482 6.871 1.00 95.88 73 LEU A N 1
ATOM 586 C CA . LEU A 1 73 ? -13.283 9.270 6.632 1.00 95.88 73 LEU A CA 1
ATOM 587 C C . LEU A 1 73 ? -13.835 8.046 7.373 1.00 95.88 73 LEU A C 1
ATOM 589 O O . LEU A 1 73 ? -15.009 8.031 7.739 1.00 95.88 73 LEU A O 1
ATOM 593 N N . ALA A 1 74 ? -13.009 7.024 7.608 1.00 96.94 74 ALA A N 1
ATOM 594 C CA . ALA A 1 74 ? -13.390 5.870 8.418 1.00 96.94 74 ALA A CA 1
ATOM 595 C C . ALA A 1 74 ? -13.417 6.167 9.930 1.00 96.94 74 ALA A C 1
ATOM 597 O O . ALA A 1 74 ? -13.952 5.360 10.688 1.00 96.94 74 ALA A O 1
ATOM 598 N N . GLY A 1 75 ? -12.883 7.315 10.362 1.00 97.88 75 GLY A N 1
ATOM 599 C CA . GLY A 1 75 ? -12.883 7.764 11.755 1.00 97.88 75 GLY A CA 1
ATOM 600 C C . GLY A 1 75 ? -11.545 7.612 12.478 1.00 97.88 75 GLY A C 1
ATOM 601 O O . GLY A 1 75 ? -11.480 7.903 13.675 1.00 97.88 75 GLY A O 1
ATOM 602 N N . PHE A 1 76 ? -10.481 7.181 11.792 1.00 98.38 76 PHE A N 1
ATOM 603 C CA . PHE A 1 76 ? -9.145 7.155 12.385 1.00 98.38 76 PHE A CA 1
ATOM 604 C C . PHE A 1 76 ? -8.641 8.575 12.683 1.00 98.38 76 PHE A C 1
ATOM 606 O O . PHE A 1 76 ? -8.970 9.543 11.993 1.00 98.38 76 PHE A O 1
ATOM 613 N N . ARG A 1 77 ? -7.835 8.693 13.736 1.00 97.62 77 ARG A N 1
ATOM 614 C CA . ARG A 1 77 ? -7.153 9.916 14.174 1.00 97.62 77 ARG A CA 1
ATOM 615 C C . ARG A 1 77 ? -5.646 9.709 14.126 1.00 97.62 77 ARG A C 1
ATOM 617 O O . ARG A 1 77 ? -5.188 8.571 14.042 1.00 97.62 77 ARG A O 1
ATOM 624 N N . ASP A 1 78 ? -4.905 10.812 14.196 1.00 96.69 78 ASP A N 1
ATOM 625 C CA . ASP A 1 78 ? -3.439 10.808 14.183 1.00 96.69 78 ASP A CA 1
ATOM 626 C C . ASP A 1 78 ? -2.904 10.025 12.971 1.00 96.69 78 ASP A C 1
ATOM 628 O O . ASP A 1 78 ? -2.134 9.081 13.109 1.00 96.69 78 ASP A O 1
ATOM 632 N N . VAL A 1 79 ? -3.412 10.352 11.775 1.00 96.62 79 VAL A N 1
ATOM 633 C CA . VAL A 1 79 ? -3.000 9.694 10.531 1.00 96.62 79 VAL A CA 1
ATOM 634 C C . VAL A 1 79 ? -1.619 10.206 10.148 1.00 96.62 79 VAL A C 1
ATOM 636 O O . VAL A 1 79 ? -1.433 11.396 9.891 1.00 96.62 79 VAL A O 1
ATOM 639 N N . HIS A 1 80 ? -0.662 9.293 10.100 1.00 95.69 80 HIS A N 1
ATOM 640 C CA . HIS A 1 80 ? 0.701 9.555 9.674 1.00 95.69 80 HIS A CA 1
ATOM 641 C C . HIS A 1 80 ? 1.013 8.775 8.406 1.00 95.69 80 HIS A C 1
ATOM 643 O O . HIS A 1 80 ? 0.502 7.672 8.206 1.00 95.69 80 HIS A O 1
ATOM 649 N N . ARG A 1 81 ? 1.904 9.340 7.591 1.00 93.69 81 ARG A N 1
ATOM 650 C CA . ARG A 1 81 ? 2.430 8.715 6.385 1.00 93.69 81 ARG A CA 1
ATOM 651 C C . ARG A 1 81 ? 3.939 8.888 6.319 1.00 93.69 81 ARG A C 1
ATOM 653 O O . ARG A 1 81 ? 4.442 10.000 6.475 1.00 93.69 81 ARG A O 1
ATOM 660 N N . GLN A 1 82 ? 4.641 7.811 6.003 1.00 93.56 82 GLN A N 1
ATOM 661 C CA . GLN A 1 82 ? 6.041 7.832 5.605 1.00 93.56 82 GLN A CA 1
ATOM 662 C C . GLN A 1 82 ? 6.189 7.136 4.257 1.00 93.56 82 GLN A C 1
ATOM 664 O O . GLN A 1 82 ? 5.632 6.064 4.045 1.00 93.56 82 GLN A O 1
ATOM 669 N N . SER A 1 83 ? 6.954 7.738 3.354 1.00 91.00 83 SER A N 1
ATOM 670 C CA . SER A 1 83 ? 7.243 7.166 2.040 1.00 91.00 83 SER A CA 1
ATOM 671 C C . SER A 1 83 ? 8.706 6.767 1.964 1.00 91.00 83 SER A C 1
ATOM 673 O O . SER A 1 83 ? 9.568 7.488 2.469 1.00 91.00 83 SER A O 1
ATOM 675 N N . VAL A 1 84 ? 8.984 5.642 1.316 1.00 92.31 84 VAL A N 1
ATOM 676 C CA . VAL A 1 84 ? 10.343 5.243 0.943 1.00 92.31 84 VAL A CA 1
ATOM 677 C C . VAL A 1 84 ? 10.367 4.847 -0.523 1.00 92.31 84 VAL A C 1
ATOM 679 O O . VAL A 1 84 ? 9.405 4.283 -1.047 1.00 92.31 84 VAL A O 1
ATOM 682 N N . GLU A 1 85 ? 11.486 5.125 -1.171 1.00 93.62 85 GLU A N 1
ATOM 683 C CA . GLU A 1 85 ? 11.752 4.707 -2.539 1.00 93.62 85 GLU A CA 1
ATOM 684 C C . GLU A 1 85 ? 12.472 3.361 -2.487 1.00 93.62 85 GLU A C 1
ATOM 686 O O . GLU A 1 85 ? 13.572 3.249 -1.943 1.00 93.62 85 GLU A O 1
ATOM 691 N N . VAL A 1 86 ? 11.824 2.310 -2.991 1.00 93.94 86 VAL A N 1
ATOM 692 C CA . VAL A 1 86 ? 12.427 0.977 -3.060 1.00 93.94 86 VAL A CA 1
ATOM 693 C C . VAL A 1 86 ? 13.126 0.842 -4.410 1.00 93.94 86 VAL A C 1
ATOM 695 O O . VAL A 1 86 ? 12.427 0.758 -5.422 1.00 93.94 86 VAL A O 1
ATOM 698 N N . PRO A 1 87 ? 14.469 0.818 -4.465 1.00 94.94 87 PRO A N 1
ATOM 699 C CA . PRO A 1 87 ? 15.181 0.735 -5.732 1.00 94.94 87 PRO A CA 1
ATOM 700 C C . PRO A 1 87 ? 14.927 -0.615 -6.407 1.00 94.94 87 PRO A C 1
ATOM 702 O O . PRO A 1 87 ? 14.836 -1.641 -5.730 1.00 94.94 87 PRO A O 1
ATOM 705 N N . LEU A 1 88 ? 14.839 -0.623 -7.736 1.00 95.12 88 LEU A N 1
ATOM 706 C CA . LEU A 1 88 ? 14.746 -1.831 -8.552 1.00 95.12 88 LEU A CA 1
ATOM 707 C C . LEU A 1 88 ? 15.973 -1.930 -9.452 1.00 95.12 88 LEU A C 1
ATOM 709 O O . LEU A 1 88 ? 16.177 -1.076 -10.305 1.00 95.12 88 LEU A O 1
ATOM 713 N N . GLY A 1 89 ? 16.764 -2.984 -9.294 1.00 93.81 89 GLY A N 1
ATOM 714 C CA . GLY A 1 89 ? 17.962 -3.196 -10.100 1.00 93.81 89 GLY A CA 1
ATOM 715 C C . GLY A 1 89 ? 19.252 -3.138 -9.304 1.00 93.81 89 GLY A C 1
ATOM 716 O O . GLY A 1 89 ? 19.281 -2.783 -8.124 1.00 93.81 89 GLY A O 1
ATOM 717 N N . SER A 1 90 ? 20.338 -3.488 -9.982 1.00 94.62 90 SER A N 1
ATOM 718 C CA . SER A 1 90 ? 21.701 -3.503 -9.443 1.00 94.62 90 SER A CA 1
ATOM 719 C C . SER A 1 90 ? 22.176 -2.135 -8.947 1.00 94.62 90 SER A C 1
ATOM 721 O O . SER A 1 90 ? 23.018 -2.076 -8.051 1.00 94.62 90 SER A O 1
ATOM 723 N N . TRP A 1 91 ? 21.598 -1.032 -9.438 1.00 94.31 91 TRP A N 1
ATOM 724 C CA . TRP A 1 91 ? 21.875 0.318 -8.927 1.00 94.31 91 TRP A CA 1
ATOM 725 C C . TRP A 1 91 ? 21.501 0.485 -7.443 1.00 94.31 91 TRP A C 1
ATOM 727 O O . TRP A 1 91 ? 22.142 1.245 -6.721 1.00 94.31 91 TRP A O 1
ATOM 737 N N . GLY A 1 92 ? 20.507 -0.275 -6.967 1.00 94.50 92 GLY A N 1
ATOM 738 C CA . GLY A 1 92 ? 20.109 -0.361 -5.560 1.00 94.50 92 GLY A CA 1
ATOM 739 C C . GLY A 1 92 ? 20.906 -1.381 -4.741 1.00 94.50 92 GLY A C 1
ATOM 740 O O . GLY A 1 92 ? 20.499 -1.730 -3.628 1.00 94.50 92 GLY A O 1
ATOM 741 N N . GLY A 1 93 ? 21.996 -1.921 -5.293 1.00 95.31 93 GLY A N 1
ATOM 742 C CA . GLY A 1 93 ? 22.780 -2.995 -4.689 1.00 95.31 93 GLY A CA 1
ATOM 743 C C . GLY A 1 93 ? 21.984 -4.300 -4.509 1.00 95.31 93 GLY A C 1
ATOM 744 O O . GLY A 1 93 ? 20.947 -4.500 -5.147 1.00 95.31 93 GLY A O 1
ATOM 745 N N . PRO A 1 94 ? 22.419 -5.196 -3.600 1.00 96.31 94 PRO A N 1
ATOM 746 C CA . PRO A 1 94 ? 21.793 -6.512 -3.422 1.00 96.31 94 PRO A CA 1
ATOM 747 C C . PRO A 1 94 ? 20.292 -6.464 -3.092 1.00 96.31 94 PRO A C 1
ATOM 749 O O . PRO A 1 94 ? 19.523 -7.328 -3.521 1.00 96.31 94 PRO A O 1
ATOM 752 N N . SER A 1 95 ? 19.858 -5.445 -2.342 1.00 95.12 95 SER A N 1
ATOM 753 C CA . SER A 1 95 ? 18.443 -5.230 -2.022 1.00 95.12 95 SER A CA 1
ATOM 754 C C . SER A 1 95 ? 17.635 -4.815 -3.250 1.00 95.12 95 SER A C 1
ATOM 756 O O . SER A 1 95 ? 16.512 -5.293 -3.412 1.00 95.12 95 SER A O 1
ATOM 758 N N . GLY A 1 96 ? 18.200 -3.979 -4.127 1.00 94.75 96 GLY A N 1
ATOM 759 C CA . GLY A 1 96 ? 17.552 -3.553 -5.367 1.00 94.75 96 GLY A CA 1
ATOM 760 C C . GLY A 1 96 ? 17.382 -4.692 -6.371 1.00 94.75 96 GLY A C 1
ATOM 761 O O . GLY A 1 96 ? 16.313 -4.842 -6.963 1.00 94.75 96 GLY A O 1
ATOM 762 N N . GLU A 1 97 ? 18.373 -5.575 -6.492 1.00 94.50 97 GLU A N 1
ATOM 763 C CA . GLU A 1 97 ? 18.257 -6.785 -7.319 1.00 94.50 97 GLU A CA 1
ATOM 764 C C . GLU A 1 97 ? 17.182 -7.744 -6.786 1.00 94.50 97 GLU A C 1
ATOM 766 O O . GLU A 1 97 ? 16.423 -8.351 -7.548 1.00 94.50 97 GLU A O 1
ATOM 771 N N . LEU A 1 98 ? 17.093 -7.899 -5.460 1.00 94.88 98 LEU A N 1
ATOM 772 C CA . LEU A 1 98 ? 16.039 -8.701 -4.843 1.00 94.88 98 LEU A CA 1
ATOM 773 C C . LEU A 1 98 ? 14.656 -8.081 -5.071 1.00 94.88 98 LEU A C 1
ATOM 775 O O . LEU A 1 98 ? 13.718 -8.807 -5.413 1.00 94.88 98 LEU A O 1
ATOM 779 N N . ALA A 1 99 ? 14.534 -6.764 -4.903 1.00 93.62 99 ALA A N 1
ATOM 780 C CA . ALA A 1 99 ? 13.294 -6.031 -5.125 1.00 93.62 99 ALA A CA 1
ATOM 781 C C . ALA A 1 99 ? 12.836 -6.135 -6.585 1.00 93.62 99 ALA A C 1
ATOM 783 O O . ALA A 1 99 ? 11.673 -6.449 -6.826 1.00 93.62 99 ALA A O 1
ATOM 784 N N . GLN A 1 100 ? 13.750 -5.999 -7.548 1.00 93.56 100 GLN A N 1
ATOM 785 C CA . GLN A 1 100 ? 13.477 -6.222 -8.968 1.00 93.56 100 GLN A CA 1
ATOM 786 C C . GLN A 1 100 ? 12.922 -7.627 -9.223 1.00 93.56 100 GLN A C 1
ATOM 788 O O . GLN A 1 100 ? 11.864 -7.771 -9.837 1.00 93.56 100 GLN A O 1
ATOM 793 N N . ARG A 1 101 ? 13.580 -8.680 -8.711 1.00 92.62 101 ARG A N 1
ATOM 794 C CA . ARG A 1 101 ? 13.082 -10.059 -8.874 1.00 92.62 101 ARG A CA 1
ATOM 795 C C . ARG A 1 101 ? 11.691 -10.242 -8.268 1.00 92.62 101 ARG A C 1
ATOM 797 O O . ARG A 1 101 ? 10.870 -10.965 -8.833 1.00 92.62 101 ARG A O 1
ATOM 804 N N . ALA A 1 102 ? 11.424 -9.623 -7.119 1.00 91.75 102 ALA A N 1
ATOM 805 C CA . ALA A 1 102 ? 10.107 -9.662 -6.490 1.00 91.75 102 ALA A CA 1
ATOM 806 C C . ALA A 1 102 ? 9.057 -8.916 -7.326 1.00 91.75 102 ALA A C 1
ATOM 808 O O . ALA A 1 102 ? 7.953 -9.431 -7.504 1.00 91.75 102 ALA A O 1
ATOM 809 N N . TYR A 1 103 ? 9.415 -7.757 -7.878 1.00 90.44 103 TYR A N 1
ATOM 810 C CA . TYR A 1 103 ? 8.547 -6.945 -8.722 1.00 90.44 103 TYR A CA 1
ATOM 811 C C . TYR A 1 103 ? 8.161 -7.687 -10.008 1.00 90.44 103 TYR A C 1
ATOM 813 O O . TYR A 1 103 ? 6.976 -7.862 -10.268 1.00 90.44 103 TYR A O 1
ATOM 821 N N . VAL A 1 104 ? 9.131 -8.252 -10.736 1.00 90.31 104 VAL A N 1
ATOM 822 C CA . VAL A 1 104 ? 8.881 -9.069 -11.943 1.00 90.31 104 VAL A CA 1
ATOM 823 C C . VAL A 1 104 ? 7.940 -10.242 -11.642 1.00 90.31 104 VAL A C 1
ATOM 825 O O . VAL A 1 104 ? 6.992 -10.497 -12.384 1.00 90.31 104 VAL A O 1
ATOM 828 N N . ARG A 1 105 ? 8.148 -10.944 -10.518 1.00 90.38 105 ARG A N 1
ATOM 829 C CA . ARG A 1 105 ? 7.269 -12.052 -10.098 1.00 90.38 105 ARG A CA 1
ATOM 830 C C . ARG A 1 105 ? 5.855 -11.584 -9.772 1.00 90.38 105 ARG A C 1
ATOM 832 O O . ARG A 1 105 ? 4.901 -12.277 -10.117 1.00 90.38 105 ARG A O 1
ATOM 839 N N . MET A 1 106 ? 5.722 -10.446 -9.098 1.00 88.44 106 MET A N 1
ATOM 840 C CA . MET A 1 106 ? 4.429 -9.849 -8.770 1.00 88.44 106 MET A CA 1
ATOM 841 C C . MET A 1 106 ? 3.670 -9.457 -10.042 1.00 88.44 106 MET A C 1
ATOM 843 O O . MET A 1 106 ? 2.515 -9.850 -10.189 1.00 88.44 106 MET A O 1
ATOM 847 N N . THR A 1 107 ? 4.330 -8.783 -10.987 1.00 87.25 107 THR A N 1
ATOM 848 C CA . THR A 1 107 ? 3.749 -8.417 -12.286 1.00 87.25 107 THR A CA 1
ATOM 849 C C . THR A 1 107 ? 3.330 -9.658 -13.075 1.00 87.25 107 THR A C 1
ATOM 851 O O . THR A 1 107 ? 2.199 -9.735 -13.549 1.00 87.25 107 THR A O 1
ATOM 854 N N . ASN A 1 108 ? 4.172 -10.695 -13.132 1.00 89.69 108 ASN A N 1
ATOM 855 C CA . ASN A 1 108 ? 3.824 -11.946 -13.808 1.00 89.69 108 ASN A CA 1
ATOM 856 C C . ASN A 1 108 ? 2.643 -12.684 -13.144 1.00 89.69 108 ASN A C 1
ATOM 858 O O . ASN A 1 108 ? 1.836 -13.312 -13.825 1.00 89.69 108 ASN A O 1
ATOM 862 N N . ALA A 1 109 ? 2.477 -12.584 -11.821 1.00 89.62 109 ALA A N 1
ATOM 863 C CA . ALA A 1 109 ? 1.306 -13.141 -11.135 1.00 89.62 109 ALA A CA 1
ATOM 864 C C . ALA A 1 109 ? -0.011 -12.446 -11.540 1.00 89.62 109 ALA A C 1
ATOM 866 O O . ALA A 1 109 ? -1.086 -13.012 -11.345 1.00 89.62 109 ALA A O 1
ATOM 867 N N . MET A 1 110 ? 0.068 -11.248 -12.127 1.00 87.44 110 MET A N 1
ATOM 868 C CA . MET A 1 110 ? -1.061 -10.505 -12.691 1.00 87.44 110 MET A CA 1
ATOM 869 C C . MET A 1 110 ? -1.249 -10.755 -14.197 1.00 87.44 110 MET A C 1
ATOM 871 O O . MET A 1 110 ? -2.063 -10.074 -14.819 1.00 87.44 110 MET A O 1
ATOM 875 N N . ARG A 1 111 ? -0.553 -11.739 -14.791 1.00 90.50 111 ARG A N 1
ATOM 876 C CA . ARG A 1 111 ? -0.580 -12.055 -16.233 1.00 90.50 111 ARG A CA 1
ATOM 877 C C . ARG A 1 111 ? -1.980 -12.059 -16.836 1.00 90.50 111 ARG A C 1
ATOM 879 O O . ARG A 1 111 ? -2.207 -11.363 -17.815 1.00 90.50 111 ARG A O 1
ATOM 886 N N . SER A 1 112 ? -2.936 -12.773 -16.236 1.00 89.81 112 SER A N 1
ATOM 887 C CA . SER A 1 112 ? -4.307 -12.838 -16.765 1.00 89.81 112 SER A CA 1
ATOM 888 C C . SER A 1 112 ? -4.971 -11.464 -16.885 1.00 89.81 112 SER A C 1
ATOM 890 O O . SER A 1 112 ? -5.751 -11.250 -17.805 1.00 89.81 112 SER A O 1
ATOM 892 N N . ALA A 1 113 ? -4.671 -10.534 -15.975 1.00 86.19 113 ALA A N 1
ATOM 893 C CA . ALA A 1 113 ? -5.170 -9.167 -16.061 1.00 86.19 113 ALA A CA 1
ATO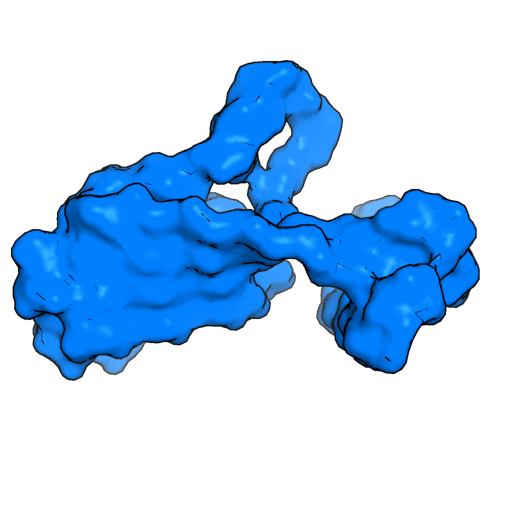M 894 C C . ALA A 1 113 ? -4.393 -8.355 -17.109 1.00 86.19 113 ALA A C 1
ATOM 896 O O . ALA A 1 113 ? -4.999 -7.609 -17.871 1.00 86.19 113 ALA A O 1
ATOM 897 N N . LEU A 1 114 ? -3.071 -8.527 -17.194 1.00 87.56 114 LEU A N 1
ATOM 898 C CA . LEU A 1 114 ? -2.218 -7.816 -18.154 1.00 87.56 114 LEU A CA 1
ATOM 899 C C . LEU A 1 114 ? -2.518 -8.200 -19.610 1.00 87.56 114 LEU A C 1
ATOM 901 O O . LEU A 1 114 ? -2.527 -7.335 -20.477 1.00 87.56 114 LEU A O 1
ATOM 905 N N . LEU A 1 115 ? -2.871 -9.456 -19.881 1.00 91.25 115 LEU A N 1
ATOM 906 C CA . LEU A 1 115 ? -3.276 -9.917 -21.217 1.00 91.25 115 LEU A CA 1
ATOM 907 C C . LEU A 1 115 ? -4.629 -9.354 -21.686 1.00 91.25 115 LEU A C 1
ATOM 909 O O . LEU A 1 115 ? -5.029 -9.581 -22.821 1.00 91.25 115 LEU A O 1
ATOM 913 N N . THR A 1 116 ? -5.348 -8.607 -20.840 1.00 90.12 116 THR A N 1
ATOM 914 C CA . THR A 1 116 ? -6.524 -7.839 -21.291 1.00 90.12 116 THR A CA 1
ATOM 915 C C . THR A 1 116 ? -6.146 -6.530 -21.987 1.00 90.12 116 THR A C 1
ATOM 917 O O . THR A 1 116 ? -6.978 -5.950 -22.682 1.00 90.12 116 THR A O 1
ATOM 920 N N . VAL A 1 117 ? -4.907 -6.062 -21.795 1.00 87.81 117 VAL A N 1
ATOM 921 C CA . VAL A 1 117 ? -4.377 -4.814 -22.370 1.00 87.81 117 VAL A CA 1
ATOM 922 C C . VAL A 1 117 ? -3.176 -5.042 -23.288 1.00 87.81 117 VAL A C 1
ATOM 924 O O . VAL A 1 117 ? -2.905 -4.210 -24.149 1.00 87.81 117 VAL A O 1
ATOM 927 N N . LEU A 1 118 ? -2.467 -6.159 -23.118 1.00 90.12 118 LEU A N 1
ATOM 928 C CA . LEU A 1 118 ? -1.374 -6.598 -23.982 1.00 90.12 118 LEU A CA 1
ATOM 929 C C . LEU A 1 118 ? -1.884 -7.539 -25.084 1.00 90.12 118 LEU A C 1
ATOM 931 O O . LEU A 1 118 ? -2.890 -8.217 -24.881 1.00 90.12 118 LEU A O 1
ATOM 935 N N . PRO A 1 119 ? -1.201 -7.595 -26.242 1.00 90.88 119 PRO A N 1
ATOM 936 C CA . PRO A 1 119 ? -1.657 -8.393 -27.377 1.00 90.88 119 PRO A CA 1
ATOM 937 C C . PRO A 1 119 ? -1.567 -9.905 -27.128 1.00 90.88 119 PRO A C 1
ATOM 939 O O . PRO A 1 119 ? -2.486 -10.630 -27.506 1.00 90.88 119 PRO A O 1
ATOM 942 N N . ASP A 1 120 ? -0.484 -10.381 -26.506 1.00 93.50 120 ASP A N 1
ATOM 943 C CA . ASP A 1 120 ? -0.235 -11.800 -26.245 1.00 93.50 120 ASP A CA 1
ATOM 944 C C . ASP A 1 120 ? 0.809 -12.027 -25.129 1.00 93.50 120 ASP A C 1
ATOM 946 O O . ASP A 1 120 ? 1.370 -11.089 -24.553 1.00 93.50 120 ASP A O 1
ATOM 950 N N . ASP A 1 121 ? 1.043 -13.302 -24.802 1.00 93.75 121 ASP A N 1
ATOM 951 C CA . ASP A 1 121 ? 2.039 -13.736 -23.819 1.00 93.75 121 ASP A CA 1
ATOM 952 C C . ASP A 1 121 ? 3.475 -13.378 -24.213 1.00 93.75 121 ASP A C 1
ATOM 954 O O . ASP A 1 121 ? 4.276 -13.079 -23.329 1.00 93.75 121 ASP A O 1
ATOM 958 N N . ALA A 1 122 ? 3.798 -13.379 -25.510 1.00 94.56 122 ALA A N 1
ATOM 959 C CA . ALA A 1 122 ? 5.145 -13.078 -25.984 1.00 94.56 122 ALA A CA 1
ATOM 960 C C . ALA A 1 122 ? 5.503 -11.611 -25.715 1.00 94.56 122 ALA A C 1
ATOM 962 O O . ALA A 1 122 ? 6.583 -11.333 -25.198 1.00 94.56 122 ALA A O 1
ATOM 963 N N . ALA A 1 123 ? 4.568 -10.691 -25.964 1.00 92.88 123 ALA A N 1
ATOM 964 C CA . ALA A 1 123 ? 4.731 -9.279 -25.641 1.00 92.88 123 ALA A CA 1
ATOM 965 C C . ALA A 1 123 ? 4.885 -9.042 -24.129 1.00 92.88 123 ALA A C 1
ATOM 967 O O . ALA A 1 123 ? 5.670 -8.192 -23.712 1.00 92.88 123 ALA A O 1
ATOM 968 N N . LEU A 1 124 ? 4.162 -9.791 -23.287 1.00 92.12 124 LEU A N 1
ATOM 969 C CA . LEU A 1 124 ? 4.339 -9.704 -21.835 1.00 92.12 124 LEU A CA 1
ATOM 970 C C . LEU A 1 124 ? 5.714 -10.227 -21.395 1.00 92.12 124 LEU A C 1
ATOM 972 O O . LEU A 1 124 ? 6.358 -9.602 -20.554 1.00 92.12 124 LEU A O 1
ATOM 976 N N . ASP A 1 125 ? 6.159 -11.357 -21.939 1.00 92.94 125 ASP A N 1
ATOM 977 C CA . ASP A 1 125 ? 7.462 -11.939 -21.607 1.00 92.94 125 ASP A CA 1
ATOM 978 C C . ASP A 1 125 ? 8.614 -11.023 -22.041 1.00 92.94 125 ASP A C 1
ATOM 980 O O . ASP A 1 125 ? 9.557 -10.826 -21.272 1.00 92.94 125 ASP A O 1
ATOM 984 N N . GLU A 1 126 ? 8.505 -10.406 -23.221 1.00 92.81 126 GLU A N 1
ATOM 985 C CA . GLU A 1 126 ? 9.450 -9.399 -23.712 1.00 92.81 126 GLU A CA 1
ATOM 986 C C . GLU A 1 126 ? 9.495 -8.178 -22.784 1.00 92.81 126 GLU A C 1
ATOM 988 O O . GLU A 1 126 ? 10.572 -7.799 -22.327 1.00 92.81 126 GLU A O 1
ATOM 993 N N . LEU A 1 127 ? 8.338 -7.623 -22.401 1.00 89.75 127 LEU A N 1
ATOM 994 C CA . LEU A 1 127 ? 8.270 -6.503 -21.454 1.00 89.75 127 LEU A CA 1
ATOM 995 C C . LEU A 1 127 ? 8.916 -6.841 -20.106 1.00 89.75 127 LEU A C 1
ATOM 997 O O . LEU A 1 127 ? 9.678 -6.040 -19.568 1.00 89.75 127 LEU A O 1
ATOM 1001 N N . LEU A 1 128 ? 8.637 -8.023 -19.550 1.00 90.31 128 LEU A N 1
ATOM 1002 C CA . LEU A 1 128 ? 9.223 -8.452 -18.278 1.00 90.31 128 LEU A CA 1
ATOM 1003 C C . LEU A 1 128 ? 10.744 -8.645 -18.375 1.00 90.31 128 LEU A C 1
ATOM 1005 O O . LEU A 1 128 ? 11.443 -8.390 -17.391 1.00 90.31 128 LEU A O 1
ATOM 1009 N N . ALA A 1 129 ? 11.249 -9.084 -19.531 1.00 88.69 129 ALA A N 1
ATOM 1010 C CA . ALA A 1 129 ? 12.680 -9.200 -19.793 1.00 88.69 129 ALA A CA 1
ATOM 1011 C C . ALA A 1 129 ? 13.344 -7.818 -19.915 1.00 88.69 129 ALA A C 1
ATOM 1013 O O . ALA A 1 129 ? 14.307 -7.560 -19.194 1.00 88.69 129 ALA A O 1
ATOM 1014 N N . CYS A 1 130 ? 12.787 -6.908 -20.724 1.00 87.88 130 CYS A 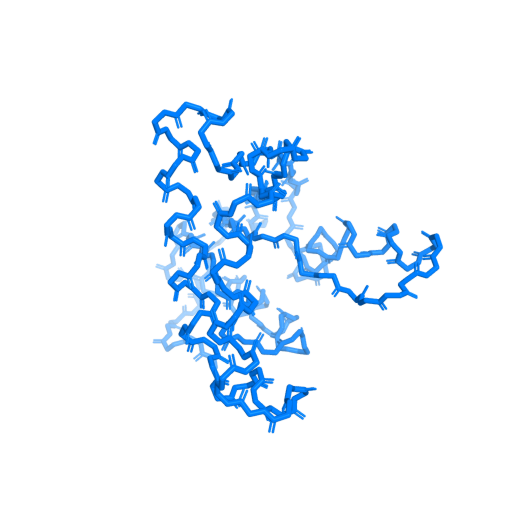N 1
ATOM 1015 C CA . CYS A 1 130 ? 13.290 -5.537 -20.891 1.00 87.88 130 CYS A CA 1
ATOM 1016 C C . CYS A 1 130 ? 13.284 -4.755 -19.575 1.00 87.88 130 CYS A C 1
ATOM 1018 O O . CYS A 1 130 ? 14.294 -4.156 -19.203 1.00 87.88 130 CYS A O 1
ATOM 1020 N N . MET A 1 131 ? 12.200 -4.851 -18.795 1.00 82.50 131 MET A N 1
ATOM 1021 C CA . MET A 1 131 ? 12.144 -4.287 -17.442 1.00 82.50 131 MET A CA 1
ATOM 1022 C C . MET A 1 131 ? 13.286 -4.790 -16.557 1.00 82.50 131 MET A C 1
ATOM 1024 O O . MET A 1 131 ? 13.686 -4.106 -15.620 1.00 82.50 131 MET A O 1
ATOM 1028 N N . GLY A 1 132 ? 13.803 -5.994 -16.808 1.00 75.31 132 GLY A N 1
ATOM 1029 C CA . GLY A 1 132 ? 14.927 -6.534 -16.064 1.00 75.31 132 GLY A CA 1
ATOM 1030 C C . GLY A 1 132 ? 16.242 -5.770 -16.273 1.00 75.31 132 GLY A C 1
ATOM 1031 O O . GLY A 1 132 ? 17.103 -5.780 -15.392 1.00 75.31 132 GLY A O 1
ATOM 1032 N N . GLU A 1 133 ? 16.385 -5.097 -17.406 1.00 81.19 133 GLU A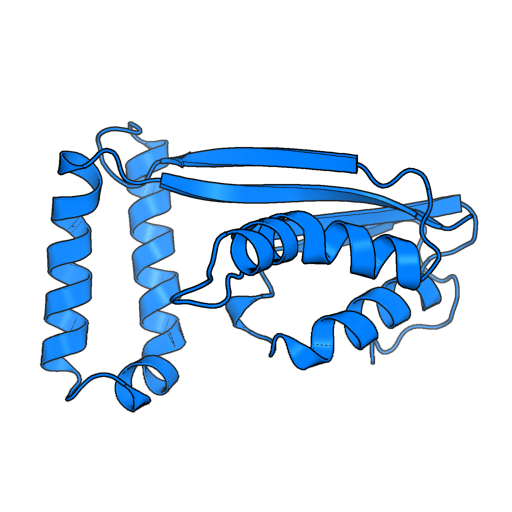 N 1
ATOM 1033 C CA . GLU A 1 133 ? 17.604 -4.397 -17.811 1.00 81.19 133 GLU A CA 1
ATOM 1034 C C . GLU A 1 133 ? 17.460 -2.884 -17.591 1.00 81.19 133 GLU A C 1
ATOM 1036 O O . GLU A 1 133 ? 18.309 -2.260 -16.947 1.00 81.19 133 GLU A O 1
ATOM 1041 N N . GLU A 1 134 ? 16.329 -2.312 -18.013 1.00 89.62 134 GLU A N 1
ATOM 1042 C CA . GLU A 1 134 ? 16.062 -0.866 -17.983 1.00 89.62 134 GLU A CA 1
ATOM 1043 C C . GLU A 1 134 ? 16.025 -0.281 -16.565 1.00 89.62 134 GLU A C 1
ATOM 1045 O O . GLU A 1 134 ? 16.474 0.845 -16.335 1.00 89.62 134 GLU A O 1
ATOM 1050 N N . VAL A 1 135 ? 15.513 -1.032 -15.582 1.00 90.00 135 VAL A N 1
ATOM 1051 C CA . VAL A 1 135 ? 15.344 -0.511 -14.213 1.00 90.00 135 VAL A CA 1
ATOM 1052 C C . VAL A 1 135 ? 16.669 -0.091 -13.577 1.00 90.00 135 VAL A C 1
ATOM 1054 O O . VAL A 1 135 ? 16.696 0.872 -12.808 1.00 90.00 135 VAL A O 1
ATOM 1057 N N . SER A 1 136 ? 17.765 -0.765 -13.943 1.00 89.50 136 SER A N 1
ATOM 1058 C CA . SER A 1 136 ? 19.114 -0.395 -13.522 1.00 89.50 136 SER A CA 1
ATOM 1059 C C . SER A 1 136 ? 19.637 0.847 -14.221 1.00 89.50 136 SER A C 1
ATOM 1061 O O . SER A 1 136 ? 20.243 1.692 -13.565 1.00 89.50 136 SER A O 1
ATOM 1063 N N . GLU A 1 137 ? 19.406 0.965 -15.525 1.00 91.50 137 GLU A N 1
ATOM 1064 C CA . GLU A 1 137 ? 19.883 2.095 -16.323 1.00 91.50 137 GLU A CA 1
ATOM 1065 C C . GLU A 1 137 ? 19.238 3.411 -15.879 1.00 91.50 137 GLU A C 1
ATOM 1067 O O . GLU A 1 137 ? 19.923 4.417 -15.693 1.00 91.50 137 GLU A O 1
ATOM 1072 N N . TYR A 1 138 ? 17.928 3.387 -15.640 1.00 93.50 138 TYR A N 1
ATOM 1073 C CA . TYR A 1 138 ? 17.166 4.587 -15.302 1.00 93.50 138 TYR A CA 1
ATOM 1074 C C . TYR A 1 138 ? 17.102 4.894 -13.803 1.00 93.50 138 TYR A C 1
ATOM 1076 O O . TYR A 1 138 ? 16.469 5.873 -13.414 1.00 93.50 138 TYR A O 1
ATOM 1084 N N . GLY A 1 139 ? 17.719 4.072 -12.947 1.00 91.56 139 GLY A N 1
ATOM 1085 C CA . GLY A 1 139 ? 17.599 4.234 -11.496 1.00 91.56 139 GLY A CA 1
ATOM 1086 C C . GLY A 1 139 ? 16.144 4.119 -11.027 1.00 91.56 139 GLY A C 1
ATOM 1087 O O . GLY A 1 139 ? 15.676 4.910 -10.208 1.00 91.56 139 GLY A O 1
ATOM 1088 N N . THR A 1 140 ? 15.396 3.169 -11.596 1.00 93.44 140 THR A N 1
ATOM 1089 C CA . THR A 1 140 ? 13.957 3.028 -11.343 1.00 93.44 140 THR A CA 1
ATOM 1090 C C . THR A 1 140 ? 13.702 2.556 -9.918 1.00 93.44 140 THR A C 1
ATOM 1092 O O . THR A 1 140 ? 14.317 1.597 -9.447 1.00 93.44 140 THR A O 1
ATOM 1095 N N . PHE A 1 141 ? 12.740 3.179 -9.242 1.00 92.62 141 PHE A N 1
ATOM 1096 C CA . PHE A 1 141 ? 12.290 2.796 -7.908 1.00 92.62 141 PHE A CA 1
ATOM 1097 C C . PHE A 1 141 ? 10.767 2.668 -7.846 1.00 92.62 141 PHE A C 1
ATOM 1099 O O . PHE A 1 141 ? 10.039 3.194 -8.686 1.00 92.62 141 PHE A O 1
ATOM 1106 N N . VAL A 1 142 ? 10.283 1.979 -6.814 1.00 90.06 142 VAL A N 1
ATOM 1107 C CA . VAL A 1 142 ? 8.859 1.886 -6.485 1.00 90.06 142 VAL A CA 1
ATOM 1108 C C . VAL A 1 142 ? 8.601 2.652 -5.191 1.00 90.06 142 VAL A C 1
ATOM 1110 O O . VAL A 1 142 ? 9.161 2.277 -4.154 1.00 90.06 142 VAL A O 1
ATOM 1113 N N . PRO A 1 143 ? 7.756 3.695 -5.205 1.00 89.19 143 PRO A N 1
ATOM 1114 C CA . PRO A 1 143 ? 7.321 4.345 -3.979 1.00 89.19 143 PRO A CA 1
ATOM 1115 C C . PRO A 1 143 ? 6.463 3.387 -3.143 1.00 89.19 143 PRO A C 1
ATOM 1117 O O . PRO A 1 143 ? 5.487 2.797 -3.618 1.00 89.19 143 PRO A O 1
ATOM 1120 N N . VAL A 1 144 ? 6.847 3.226 -1.877 1.00 91.06 144 VAL A N 1
ATOM 1121 C CA . VAL A 1 144 ? 6.098 2.470 -0.871 1.00 91.06 144 VAL A CA 1
ATOM 1122 C C . VAL A 1 144 ? 5.738 3.398 0.275 1.00 91.06 144 VAL A C 1
ATOM 1124 O O . VAL A 1 144 ? 6.598 4.077 0.841 1.00 91.06 144 VAL A O 1
ATOM 1127 N N . HIS A 1 145 ? 4.464 3.390 0.639 1.00 91.75 145 HIS A N 1
ATOM 1128 C CA . HIS A 1 145 ? 3.900 4.235 1.675 1.00 91.75 145 HIS A CA 1
ATOM 1129 C C . HIS A 1 145 ? 3.521 3.399 2.893 1.00 91.75 145 HIS A C 1
ATOM 1131 O O . HIS A 1 145 ? 2.851 2.372 2.785 1.00 91.75 145 HIS A O 1
ATOM 1137 N N . PHE A 1 146 ? 3.943 3.874 4.054 1.00 94.88 146 PHE A N 1
ATOM 1138 C CA . PHE A 1 146 ? 3.624 3.354 5.371 1.00 94.88 146 PHE A CA 1
ATOM 1139 C C . PHE A 1 146 ? 2.667 4.335 6.020 1.00 94.88 146 PHE A C 1
ATOM 1141 O O . PHE A 1 146 ? 3.005 5.504 6.196 1.00 94.88 146 PHE A O 1
ATOM 1148 N N . TYR A 1 147 ? 1.489 3.855 6.376 1.00 95.56 147 TYR A N 1
ATOM 1149 C CA . TYR A 1 147 ? 0.485 4.614 7.092 1.00 95.56 147 TYR A CA 1
ATOM 1150 C C . TYR A 1 147 ? 0.304 4.017 8.469 1.00 95.56 147 TYR A C 1
ATOM 1152 O O . TYR A 1 147 ? 0.187 2.799 8.588 1.00 95.56 147 TYR A O 1
ATOM 1160 N N . TRP A 1 148 ? 0.187 4.860 9.485 1.00 97.44 148 TRP A N 1
ATOM 1161 C CA . TRP A 1 148 ? -0.298 4.431 10.789 1.00 97.44 148 TRP A CA 1
ATOM 1162 C C . TRP A 1 148 ? -1.277 5.444 11.355 1.00 97.44 148 TRP A C 1
ATOM 1164 O O . TRP A 1 148 ? -1.146 6.648 11.142 1.00 97.44 148 TRP A O 1
ATOM 1174 N N . ALA A 1 149 ? -2.295 4.934 12.039 1.00 98.31 149 ALA A N 1
ATOM 1175 C CA . ALA A 1 149 ? -3.342 5.750 12.634 1.00 98.31 149 ALA A CA 1
ATOM 1176 C C . ALA A 1 149 ? -3.986 5.028 13.821 1.00 98.31 149 ALA A C 1
ATOM 1178 O O . ALA A 1 149 ? -3.813 3.818 14.010 1.00 98.31 149 ALA A O 1
ATOM 1179 N N . ARG A 1 150 ? -4.764 5.762 14.617 1.00 98.31 150 ARG A N 1
ATOM 1180 C CA . ARG A 1 150 ? -5.419 5.240 15.820 1.00 98.31 150 ARG A CA 1
ATOM 1181 C C . ARG A 1 150 ? -6.934 5.346 15.730 1.00 98.31 150 ARG A C 1
ATOM 1183 O O . ARG A 1 150 ? -7.473 6.365 15.300 1.00 98.31 150 ARG A O 1
ATOM 1190 N N . LYS A 1 151 ? -7.631 4.301 16.168 1.00 98.25 151 LYS A N 1
ATOM 1191 C CA . LYS A 1 151 ? -9.067 4.363 16.435 1.00 98.25 151 LYS A CA 1
ATOM 1192 C C . LYS A 1 151 ? -9.290 5.094 17.769 1.00 98.25 151 LYS A C 1
ATOM 1194 O O . LYS A 1 151 ? -8.745 4.627 18.771 1.00 98.25 151 LYS A O 1
ATOM 1199 N N . PRO A 1 152 ? -10.031 6.216 17.794 1.00 95.00 152 PRO A N 1
ATOM 1200 C CA . PRO A 1 152 ? -10.306 6.953 19.026 1.00 95.00 152 PRO A CA 1
ATOM 1201 C C . PRO A 1 152 ? -11.115 6.121 20.024 1.00 95.00 152 PRO A C 1
ATOM 1203 O O . PRO A 1 152 ? -11.843 5.196 19.592 1.00 95.00 152 PRO A O 1
#

Sequence (152 aa):
ELPYLNGSFDFVHQRMIGHRIPLAVWPGRVRDIYRVLRHGGLIEVVEQEIMLGNAGPRTTELNQHMLDQLLSLAGFRDVHRQSVEVPLGSWGGPSGELAQRAYVRMTNAMRSALLTVLPDDAALDELLACMGEEVSEYGTFVPVHFYWARKP

InterPro domains:
  IPR029063 S-adenosyl-L-methionine-dependent methyltransferase superfamily [G3DSA:3.40.50.150] (1-152)
  IPR029063 S-adenosyl-L-methionine-dependent methyltransferase superfamily [SSF53335] (1-152)

Foldseek 3Di:
DDPAAFQQDQEEEAEACPLVDDPVCLLVVLLVVLRNHHAFHKYKYKYFQDADPPDDPVRVVCSVCVVVVSNVVSQWPPKDKDKDWQQAACQNPPSNVVVVVVVLVSVVVCVVVVVVVDVDPVRSVVVSVVSHPVSNVVRNTIMMMMIMTTHD